Protein AF-A0A268BQG3-F1 (afdb_monomer_lite)

pLDDT: mean 86.72, std 15.99, range [38.81, 97.06]

Secondary structure (DSSP, 8-state):
---EEEE-TTS-EEEEETTTTEEEEEEE-HHHHHHTTT--S-HHHHHHIIIIIPBPHHHHHHH--TTSS-HHHHHHHHHHHHS-S---------

Foldseek 3Di:
DAWAWEQFLLRAIWIAGLVLLATPGDRHHLVSVLVAVVHDDHSVVSVVRVVPVYDYVVVSVVSHDCPNPHPVVRVVRNVVSNDHPDDDDDCPDD

Radius of gyration: 14.48 Å; chains: 1; bounding box: 43×34×34 Å

Sequence (94 aa):
MGGFIAQQPNGRYCRCSTIVECPTHYNMTREDYLDGVTGNHTREERKDILQYHLQPFEAVVESTTILNMNRETIDRIFKEMTENPTGSYVVTGI

Structure (mmCIF, N/CA/C/O backbone):
data_AF-A0A268BQG3-F1
#
_entry.id   AF-A0A268BQG3-F1
#
loop_
_atom_site.group_PDB
_atom_site.id
_atom_site.type_symbol
_atom_site.label_atom_id
_atom_site.label_alt_id
_atom_site.label_comp_id
_atom_site.label_asym_id
_atom_site.label_entity_id
_atom_site.label_seq_id
_atom_site.pdbx_PDB_ins_code
_atom_site.Cartn_x
_atom_site.Cartn_y
_atom_site.Cartn_z
_atom_site.occupancy
_atom_site.B_iso_or_equiv
_atom_site.auth_seq_id
_atom_site.auth_comp_id
_atom_site.auth_asym_id
_atom_site.auth_atom_id
_atom_site.pdbx_PDB_model_num
ATOM 1 N N . MET A 1 1 ? 10.238 -9.359 -2.951 1.00 55.12 1 MET A N 1
ATOM 2 C CA . MET A 1 1 ? 9.876 -9.588 -1.530 1.00 55.12 1 MET A CA 1
ATOM 3 C C . MET A 1 1 ? 8.379 -9.377 -1.375 1.00 55.12 1 MET A C 1
ATOM 5 O O . MET A 1 1 ? 7.863 -8.445 -1.976 1.00 55.12 1 MET A O 1
ATOM 9 N N . GLY A 1 2 ? 7.707 -10.284 -0.655 1.00 82.12 2 GLY A N 1
ATOM 10 C CA . GLY A 1 2 ? 6.248 -10.455 -0.649 1.00 82.12 2 GLY A CA 1
ATOM 11 C C . GLY A 1 2 ? 5.456 -9.235 -0.177 1.00 82.12 2 GLY A C 1
ATOM 12 O O . GLY A 1 2 ? 5.849 -8.526 0.753 1.00 82.12 2 GLY A O 1
ATOM 13 N N . GLY A 1 3 ? 4.351 -8.972 -0.858 1.00 91.56 3 GLY A N 1
ATOM 14 C CA . GLY A 1 3 ? 3.453 -7.857 -0.607 1.00 91.56 3 GLY A CA 1
ATOM 15 C C . GLY A 1 3 ? 2.671 -7.502 -1.862 1.00 91.56 3 GLY A C 1
ATOM 16 O O . GLY A 1 3 ? 3.006 -7.956 -2.954 1.00 91.56 3 GLY A O 1
ATOM 17 N N . PHE A 1 4 ? 1.641 -6.686 -1.697 1.00 95.12 4 PHE A N 1
ATOM 18 C CA . PHE A 1 4 ? 0.798 -6.222 -2.793 1.00 95.12 4 PHE A CA 1
ATOM 19 C C . PHE A 1 4 ? 0.438 -4.751 -2.609 1.00 95.12 4 PHE A C 1
ATOM 21 O O . PHE A 1 4 ? 0.570 -4.192 -1.514 1.00 95.12 4 PHE A O 1
ATOM 28 N N . ILE A 1 5 ? 0.005 -4.130 -3.704 1.00 96.88 5 ILE A N 1
ATOM 29 C CA . ILE A 1 5 ? -0.494 -2.757 -3.719 1.00 96.88 5 ILE A CA 1
ATOM 30 C C . ILE A 1 5 ? -2.010 -2.802 -3.780 1.00 96.88 5 ILE A C 1
ATOM 32 O O . ILE A 1 5 ? -2.566 -3.569 -4.563 1.00 96.88 5 ILE A O 1
ATOM 36 N N . ALA A 1 6 ? -2.662 -1.974 -2.973 1.00 97.06 6 ALA A N 1
ATOM 37 C CA . ALA A 1 6 ? -4.106 -1.808 -2.995 1.00 97.06 6 ALA A CA 1
ATOM 38 C C . ALA A 1 6 ? -4.481 -0.329 -3.069 1.00 97.06 6 ALA A C 1
ATOM 40 O O . ALA A 1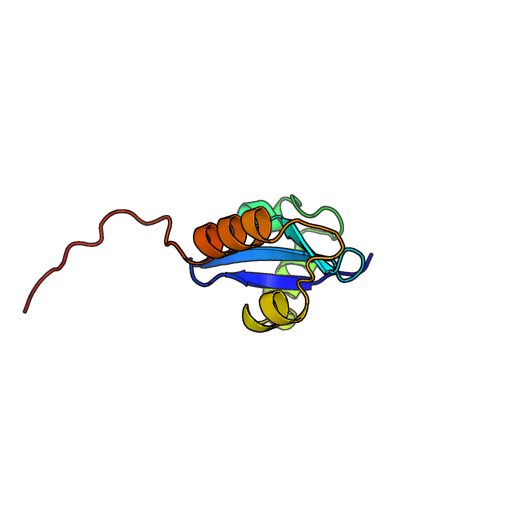 6 ? -3.745 0.542 -2.585 1.00 97.06 6 ALA A O 1
ATOM 41 N N . GLN A 1 7 ? -5.630 -0.055 -3.680 1.00 95.56 7 GLN A N 1
ATOM 42 C CA . GLN A 1 7 ? -6.241 1.267 -3.640 1.00 95.56 7 GLN A CA 1
ATOM 43 C C . GLN A 1 7 ? -7.045 1.415 -2.349 1.00 95.56 7 GLN A C 1
ATOM 45 O O . GLN A 1 7 ? -7.789 0.520 -1.966 1.00 95.56 7 GLN A O 1
ATOM 50 N N . GLN A 1 8 ? -6.868 2.542 -1.673 1.00 95.81 8 GLN A N 1
ATOM 51 C CA . GLN A 1 8 ? -7.576 2.893 -0.449 1.00 95.81 8 GLN A CA 1
ATOM 52 C C . GLN A 1 8 ? -8.909 3.577 -0.772 1.00 95.81 8 GLN A C 1
ATOM 54 O O . GLN A 1 8 ? -9.017 4.225 -1.819 1.00 95.81 8 GLN A O 1
ATOM 59 N N . PRO A 1 9 ? -9.900 3.525 0.136 1.00 95.50 9 PRO A N 1
ATOM 60 C CA . PRO A 1 9 ? -11.181 4.201 -0.063 1.00 95.50 9 PRO A CA 1
ATOM 61 C C . PRO A 1 9 ? -11.058 5.719 -0.244 1.00 95.50 9 PRO A C 1
ATOM 63 O O . PRO A 1 9 ? -11.864 6.317 -0.950 1.00 95.50 9 PRO A O 1
ATOM 66 N N . ASN A 1 10 ? -10.020 6.340 0.322 1.00 93.50 10 ASN A N 1
ATOM 67 C CA . ASN A 1 10 ? -9.719 7.761 0.131 1.00 93.50 10 ASN A CA 1
ATOM 68 C C . ASN A 1 10 ? -9.036 8.107 -1.217 1.00 93.50 10 ASN A C 1
ATOM 70 O O . ASN A 1 10 ? -8.575 9.234 -1.421 1.00 93.50 10 ASN A O 1
ATOM 74 N N . GLY A 1 11 ? -8.898 7.137 -2.127 1.00 93.75 11 GLY A N 1
ATOM 75 C CA . GLY A 1 11 ? -8.290 7.308 -3.449 1.00 93.75 11 G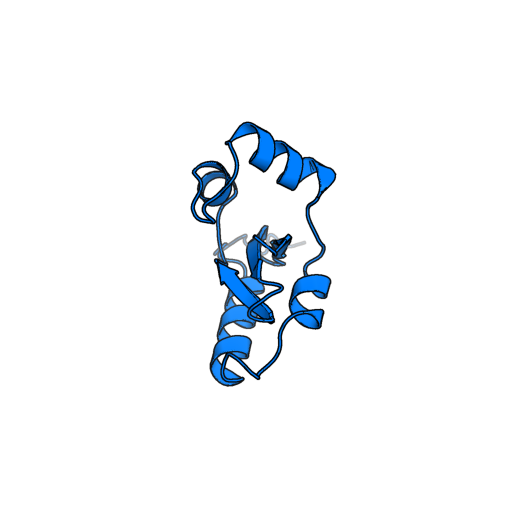LY A CA 1
ATOM 76 C C . GLY A 1 11 ? -6.755 7.269 -3.486 1.00 93.75 11 GLY A C 1
ATOM 77 O O . GLY A 1 11 ? -6.174 7.434 -4.562 1.00 93.75 11 GLY A O 1
ATOM 78 N N . ARG A 1 12 ? -6.079 7.049 -2.350 1.00 96.12 12 ARG A N 1
ATOM 79 C CA . ARG A 1 12 ? -4.619 6.844 -2.262 1.00 96.12 12 ARG A CA 1
ATOM 80 C C . ARG A 1 12 ? -4.245 5.363 -2.400 1.00 96.12 12 ARG A C 1
ATOM 82 O O . ARG A 1 12 ? -5.103 4.503 -2.568 1.00 96.12 12 ARG A O 1
ATOM 89 N N . TYR A 1 13 ? -2.952 5.052 -2.331 1.00 96.62 13 TYR A N 1
ATOM 90 C CA . TYR A 1 13 ? -2.415 3.694 -2.452 1.00 96.62 13 TYR A CA 1
ATOM 91 C C . TYR A 1 13 ? -1.693 3.258 -1.178 1.00 96.62 13 TYR A C 1
ATOM 93 O O . TYR A 1 13 ? -1.022 4.055 -0.515 1.00 96.62 13 TYR A O 1
ATOM 101 N N . CYS A 1 14 ? -1.830 1.983 -0.809 1.00 96.81 14 CYS A N 1
ATOM 102 C CA . CYS A 1 14 ? -1.029 1.348 0.242 1.00 96.81 14 CYS A CA 1
ATOM 103 C C . CYS A 1 14 ? -0.250 0.160 -0.301 1.00 96.81 14 CYS A C 1
ATOM 105 O O . CYS A 1 14 ? -0.621 -0.459 -1.296 1.00 96.81 14 CYS A O 1
ATOM 107 N N . ARG A 1 15 ? 0.821 -0.178 0.416 1.00 96.19 15 ARG A N 1
ATOM 108 C CA . ARG A 1 15 ? 1.525 -1.447 0.283 1.00 96.19 15 ARG A CA 1
ATOM 109 C C . ARG A 1 15 ? 1.279 -2.274 1.534 1.00 96.19 15 ARG A C 1
ATOM 111 O O . ARG A 1 15 ? 1.665 -1.855 2.629 1.00 96.19 15 ARG A O 1
ATOM 118 N N . CYS A 1 16 ? 0.706 -3.458 1.356 1.00 94.81 16 CYS A N 1
ATOM 119 C CA . CYS A 1 16 ? 0.588 -4.459 2.409 1.00 94.81 16 CYS A CA 1
ATOM 120 C C . CYS A 1 16 ? 1.730 -5.475 2.295 1.00 94.81 16 CYS A C 1
ATOM 122 O O . CYS A 1 16 ? 2.085 -5.911 1.197 1.00 94.81 16 CYS A O 1
ATOM 124 N N . SER A 1 17 ? 2.342 -5.827 3.424 1.00 92.81 17 SER A N 1
ATOM 125 C CA . SER A 1 17 ? 3.352 -6.883 3.501 1.00 92.81 17 SER A CA 1
ATOM 126 C C . SER A 1 17 ? 2.682 -8.200 3.851 1.00 92.81 17 SER A C 1
ATOM 128 O O . SER A 1 17 ? 2.092 -8.302 4.918 1.00 92.81 17 SER A O 1
ATOM 130 N N . THR A 1 18 ? 2.859 -9.237 3.035 1.00 90.44 18 THR A N 1
ATOM 131 C CA . THR A 1 18 ? 2.404 -10.595 3.389 1.00 90.44 18 THR A CA 1
ATOM 132 C C . THR A 1 18 ? 3.312 -11.279 4.415 1.00 90.44 18 THR A C 1
ATOM 134 O O . THR A 1 18 ? 2.979 -12.343 4.909 1.00 90.44 18 THR A O 1
ATOM 137 N N . ILE A 1 19 ? 4.481 -10.697 4.713 1.00 90.12 19 ILE A N 1
ATOM 138 C CA . ILE A 1 19 ? 5.422 -11.228 5.714 1.00 90.12 19 ILE A CA 1
ATOM 139 C C . ILE A 1 19 ? 5.102 -10.691 7.108 1.00 90.12 19 ILE A C 1
ATOM 141 O O . ILE A 1 19 ? 5.204 -11.410 8.091 1.00 90.12 19 ILE A O 1
ATOM 145 N N . VAL A 1 20 ? 4.753 -9.405 7.184 1.00 89.00 20 VAL A N 1
ATOM 146 C CA . VAL A 1 20 ? 4.407 -8.731 8.449 1.00 89.00 20 VAL A CA 1
ATOM 147 C C . VAL A 1 20 ? 2.892 -8.745 8.671 1.00 89.00 20 VAL A C 1
ATOM 149 O O . VAL A 1 20 ? 2.441 -8.423 9.762 1.00 89.00 20 VAL A O 1
ATOM 152 N N . GLU A 1 21 ? 2.116 -9.126 7.650 1.00 91.69 21 GLU A N 1
ATOM 153 C CA . GLU A 1 21 ? 0.649 -9.166 7.681 1.00 91.69 21 GLU A CA 1
ATOM 154 C C . GLU A 1 21 ? 0.064 -7.822 8.129 1.00 91.69 21 GLU A C 1
ATOM 156 O O . GLU A 1 21 ? -0.758 -7.750 9.034 1.00 91.69 21 GLU A O 1
ATOM 161 N N . CYS A 1 22 ? 0.589 -6.729 7.571 1.00 92.38 22 CYS A N 1
ATOM 162 C CA . CYS A 1 22 ? 0.219 -5.359 7.921 1.00 92.38 22 CYS A CA 1
ATOM 163 C C . CYS A 1 22 ? 0.563 -4.388 6.775 1.00 92.38 22 CYS A C 1
ATOM 165 O O . CYS A 1 22 ? 1.533 -4.617 6.028 1.00 92.38 22 CYS A O 1
ATOM 167 N N . PRO A 1 23 ? -0.147 -3.247 6.671 1.00 93.56 23 PRO A N 1
ATOM 168 C CA . PRO A 1 23 ? 0.279 -2.121 5.849 1.00 93.56 23 PRO A CA 1
ATOM 169 C C . PRO A 1 23 ? 1.641 -1.598 6.309 1.00 93.56 23 PRO A C 1
ATOM 171 O O . PRO A 1 23 ? 1.840 -1.312 7.487 1.00 93.56 23 PRO A O 1
ATOM 174 N N . THR A 1 24 ? 2.582 -1.434 5.379 1.00 93.19 24 THR A N 1
ATOM 175 C CA . THR A 1 24 ? 3.894 -0.824 5.683 1.00 93.19 24 THR A CA 1
ATOM 176 C C . THR A 1 24 ? 4.051 0.561 5.077 1.00 93.19 24 THR A C 1
ATOM 178 O O . THR A 1 24 ? 4.894 1.328 5.520 1.00 93.19 24 THR A O 1
ATOM 181 N N . HIS A 1 25 ? 3.259 0.868 4.052 1.00 95.00 25 HIS A N 1
ATOM 182 C CA . HIS A 1 25 ? 3.138 2.197 3.465 1.00 95.00 25 HIS A CA 1
ATOM 183 C C . HIS A 1 25 ? 1.664 2.433 3.164 1.00 95.00 25 HIS A C 1
ATOM 185 O O . HIS A 1 25 ? 0.975 1.519 2.707 1.00 95.00 25 HIS A O 1
ATOM 191 N N . TYR A 1 26 ? 1.176 3.638 3.415 1.00 95.75 26 TYR A N 1
ATOM 192 C CA . TYR A 1 26 ? -0.220 4.014 3.226 1.00 95.75 26 TYR A CA 1
ATOM 193 C C . TYR A 1 26 ? -0.329 5.497 2.894 1.00 95.75 26 TYR A C 1
ATOM 195 O O . TYR A 1 26 ? 0.668 6.211 2.958 1.00 95.75 26 TYR A O 1
ATOM 203 N N . ASN A 1 27 ? -1.517 5.937 2.472 1.00 95.75 27 ASN A N 1
ATOM 204 C CA . ASN A 1 27 ? -1.764 7.287 1.968 1.00 95.75 27 ASN A CA 1
ATOM 205 C C . ASN A 1 27 ? -0.806 7.767 0.859 1.00 95.75 27 ASN A C 1
ATOM 207 O O . ASN A 1 27 ? -0.660 8.969 0.653 1.00 95.75 27 ASN A O 1
ATOM 211 N N . MET A 1 28 ? -0.199 6.848 0.098 1.00 95.75 28 MET A N 1
ATOM 212 C CA . MET A 1 28 ? 0.693 7.211 -1.003 1.00 95.75 28 MET A CA 1
ATOM 213 C C . MET A 1 28 ? -0.112 7.777 -2.168 1.00 95.75 28 MET A C 1
ATOM 215 O O . MET A 1 28 ? -1.134 7.214 -2.577 1.00 95.75 28 MET A O 1
ATOM 219 N N . THR A 1 29 ? 0.360 8.875 -2.745 1.00 96.06 29 THR A N 1
ATOM 220 C CA . THR A 1 29 ? -0.114 9.310 -4.056 1.00 96.06 29 THR A CA 1
ATOM 221 C C . THR A 1 29 ? 0.327 8.324 -5.143 1.00 96.06 29 THR A C 1
ATOM 223 O O . THR A 1 29 ? 1.160 7.438 -4.928 1.00 96.06 29 THR A O 1
ATOM 226 N N . ARG A 1 30 ? -0.251 8.456 -6.340 1.00 95.12 30 ARG A N 1
ATOM 227 C CA . ARG A 1 30 ? 0.189 7.673 -7.497 1.00 95.12 30 ARG A CA 1
ATOM 228 C C . ARG A 1 30 ? 1.667 7.935 -7.802 1.00 95.12 30 ARG A C 1
ATOM 230 O O . ARG A 1 30 ? 2.418 6.990 -8.023 1.00 95.12 30 ARG A O 1
ATOM 237 N N . GLU A 1 31 ? 2.071 9.199 -7.792 1.00 96.19 31 GLU A N 1
ATOM 238 C CA . GLU A 1 31 ? 3.449 9.624 -8.031 1.00 96.19 31 GLU A CA 1
ATOM 239 C C . GLU A 1 31 ? 4.393 9.145 -6.924 1.00 96.19 31 GLU A C 1
ATOM 241 O O . GLU A 1 31 ? 5.428 8.581 -7.260 1.00 96.19 31 GLU A O 1
ATOM 246 N N . ASP A 1 32 ? 3.995 9.204 -5.648 1.00 96.06 32 ASP A N 1
ATOM 247 C CA . ASP A 1 32 ? 4.781 8.642 -4.533 1.00 96.06 32 ASP A CA 1
ATOM 248 C C . ASP A 1 32 ? 5.123 7.167 -4.790 1.00 96.06 32 ASP A C 1
ATOM 250 O O . ASP A 1 32 ? 6.265 6.724 -4.634 1.00 96.06 32 ASP A O 1
ATOM 254 N N . TYR A 1 33 ? 4.127 6.388 -5.225 1.00 95.12 33 TYR A N 1
ATOM 255 C CA . TYR A 1 33 ? 4.353 4.993 -5.572 1.00 95.12 33 TYR A CA 1
ATOM 256 C C . TYR A 1 33 ? 5.295 4.860 -6.775 1.00 95.12 33 TYR A C 1
ATOM 258 O O . TYR A 1 33 ? 6.276 4.121 -6.697 1.00 95.12 33 TYR A O 1
ATOM 266 N N . LEU A 1 34 ? 5.050 5.592 -7.867 1.00 95.00 34 LEU A N 1
ATOM 267 C CA . LEU A 1 34 ? 5.870 5.521 -9.082 1.00 95.00 34 LEU A CA 1
ATOM 268 C C . LEU A 1 34 ? 7.326 5.954 -8.867 1.00 95.00 34 LEU A C 1
ATOM 270 O O . LEU A 1 34 ? 8.211 5.374 -9.502 1.00 95.00 34 LEU A O 1
ATOM 274 N N . ASP A 1 35 ? 7.576 6.893 -7.959 1.00 95.31 35 ASP A N 1
ATOM 275 C CA . ASP A 1 35 ? 8.911 7.375 -7.588 1.00 95.31 35 ASP A CA 1
ATOM 276 C C . ASP A 1 35 ? 9.654 6.391 -6.672 1.00 95.31 35 ASP A C 1
ATOM 278 O O . ASP A 1 35 ? 10.874 6.461 -6.522 1.00 95.31 35 ASP A O 1
ATOM 282 N N . GLY A 1 36 ? 8.953 5.377 -6.158 1.00 90.44 36 GLY A N 1
ATOM 283 C CA . GLY A 1 36 ? 9.560 4.223 -5.504 1.00 90.44 36 GLY A CA 1
ATOM 284 C C . GLY A 1 36 ? 9.570 4.275 -3.991 1.00 90.44 36 GLY A C 1
ATOM 285 O O . GLY A 1 36 ? 10.416 3.625 -3.380 1.00 90.44 36 GLY A O 1
ATOM 286 N N . VAL A 1 37 ? 8.603 4.968 -3.385 1.00 88.19 37 VAL A N 1
ATOM 287 C CA . VAL A 1 37 ? 8.421 5.012 -1.924 1.00 88.19 37 VAL A CA 1
ATOM 288 C C . VAL A 1 37 ? 8.319 3.613 -1.306 1.00 88.19 37 VAL A C 1
ATOM 290 O O . VAL A 1 37 ? 8.824 3.384 -0.214 1.00 88.19 37 VAL A O 1
ATOM 293 N N . THR A 1 38 ? 7.745 2.634 -2.011 1.00 84.62 38 THR A N 1
ATOM 294 C CA . THR A 1 38 ? 7.6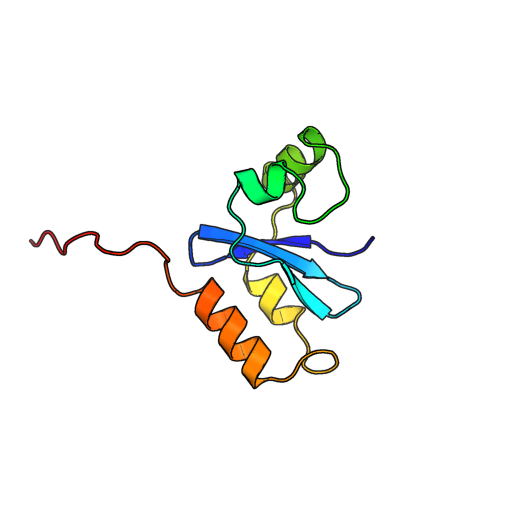41 1.252 -1.507 1.00 84.62 38 THR A CA 1
ATOM 295 C C . THR A 1 38 ? 8.935 0.449 -1.618 1.00 84.62 38 THR A C 1
ATOM 297 O O . THR A 1 38 ? 8.985 -0.689 -1.142 1.00 84.62 38 THR A O 1
ATOM 300 N N . GLY A 1 39 ? 9.952 1.002 -2.284 1.00 78.06 39 GLY A N 1
ATOM 301 C CA . GLY A 1 39 ? 11.132 0.279 -2.731 1.00 78.06 39 GLY A CA 1
ATOM 302 C C . GLY A 1 39 ? 10.787 -0.820 -3.737 1.00 78.06 39 GLY A C 1
ATOM 303 O O . GLY A 1 39 ? 9.648 -1.282 -3.838 1.00 78.06 39 GLY A O 1
ATOM 304 N N . ASN A 1 40 ? 11.809 -1.290 -4.448 1.00 73.44 40 ASN A N 1
ATOM 305 C CA . ASN A 1 40 ? 11.704 -2.350 -5.452 1.00 73.44 40 ASN A CA 1
ATOM 306 C C . ASN A 1 40 ? 10.906 -1.930 -6.702 1.00 73.44 40 ASN A C 1
ATOM 308 O O . ASN A 1 40 ? 10.108 -0.990 -6.683 1.00 73.44 40 ASN A O 1
ATOM 312 N N . HIS A 1 41 ? 11.161 -2.630 -7.801 1.00 87.25 41 HIS A N 1
ATOM 313 C CA . HIS A 1 41 ? 10.622 -2.383 -9.141 1.00 87.25 41 HIS A CA 1
ATOM 314 C C . HIS A 1 41 ? 11.144 -1.137 -9.865 1.00 87.25 41 HIS A C 1
ATOM 316 O O . HIS A 1 41 ? 11.514 -0.136 -9.251 1.00 87.25 41 HIS A O 1
ATOM 322 N N . THR A 1 42 ? 11.171 -1.201 -11.193 1.00 94.38 42 THR A N 1
ATOM 323 C CA . THR A 1 42 ? 11.339 -0.033 -12.064 1.00 94.38 42 THR A CA 1
ATOM 324 C C . THR A 1 42 ? 10.042 0.773 -12.120 1.00 94.38 42 THR A C 1
ATOM 326 O O . THR A 1 42 ? 8.975 0.315 -11.706 1.00 94.38 42 THR A O 1
ATOM 329 N N . ARG A 1 43 ? 10.099 2.001 -12.638 1.00 95.06 43 ARG A N 1
ATOM 330 C CA . ARG A 1 43 ? 8.898 2.834 -12.776 1.00 95.06 43 ARG A CA 1
ATOM 331 C C . ARG A 1 43 ? 7.872 2.209 -13.727 1.00 95.06 43 ARG A C 1
ATOM 333 O O . ARG A 1 43 ? 6.674 2.357 -13.506 1.00 95.06 43 ARG A O 1
ATOM 340 N N . GLU A 1 44 ? 8.330 1.528 -14.770 1.00 96.00 44 GLU A N 1
ATOM 341 C CA . GLU A 1 44 ? 7.513 0.806 -15.748 1.00 96.00 44 GLU A CA 1
ATOM 342 C C . GLU A 1 44 ? 6.774 -0.357 -15.084 1.00 96.00 44 GLU A C 1
ATOM 344 O O . GLU A 1 44 ? 5.550 -0.405 -15.144 1.00 96.00 44 GLU A O 1
ATOM 349 N N . GLU A 1 45 ? 7.483 -1.201 -14.332 1.00 94.69 45 GLU A N 1
ATOM 350 C CA . GLU A 1 45 ? 6.869 -2.301 -13.576 1.00 94.69 45 GLU A CA 1
ATOM 351 C C . GLU A 1 45 ? 5.823 -1.795 -12.572 1.00 94.69 45 GLU A C 1
ATOM 353 O O . GLU A 1 45 ? 4.775 -2.406 -12.389 1.00 94.69 45 GLU A O 1
ATOM 358 N N . ARG A 1 46 ? 6.058 -0.639 -11.940 1.00 94.94 46 ARG A N 1
ATOM 359 C CA . ARG A 1 46 ? 5.070 -0.022 -11.041 1.00 94.94 46 ARG A CA 1
ATOM 360 C C . ARG A 1 46 ? 3.816 0.438 -11.782 1.00 94.94 46 ARG A C 1
ATOM 362 O O . ARG A 1 46 ? 2.720 0.313 -11.242 1.00 94.94 46 ARG A O 1
ATOM 369 N N . LYS A 1 47 ? 3.937 0.945 -13.013 1.00 95.88 47 LYS A N 1
ATOM 370 C CA . LYS A 1 47 ? 2.760 1.263 -13.841 1.00 95.88 47 LYS A CA 1
ATOM 371 C C . LYS A 1 47 ? 1.969 -0.003 -14.161 1.00 95.88 47 LYS A C 1
ATOM 373 O O . LYS A 1 47 ? 0.750 0.021 -14.012 1.00 95.88 47 LYS A O 1
ATOM 378 N N . ASP A 1 48 ? 2.658 -1.085 -14.517 1.00 96.81 48 ASP A N 1
ATOM 379 C CA . ASP A 1 48 ? 2.023 -2.375 -14.796 1.00 96.81 48 ASP A CA 1
ATOM 380 C C . ASP A 1 48 ? 1.315 -2.923 -13.551 1.00 96.81 48 ASP A C 1
ATOM 382 O O . ASP A 1 48 ? 0.182 -3.391 -13.637 1.00 96.81 48 ASP A O 1
ATOM 386 N N . ILE A 1 49 ? 1.921 -2.785 -12.367 1.00 95.31 49 ILE A N 1
ATOM 387 C CA . ILE A 1 49 ? 1.288 -3.172 -11.099 1.00 95.31 49 ILE A CA 1
ATOM 388 C C . ILE A 1 49 ? 0.002 -2.380 -10.860 1.00 95.31 49 ILE A C 1
ATOM 390 O O . ILE A 1 49 ? -1.029 -2.984 -10.566 1.00 95.31 49 ILE A O 1
ATOM 394 N N . LEU A 1 50 ? 0.032 -1.052 -11.014 1.00 95.00 50 LEU A N 1
ATOM 395 C CA . LEU A 1 50 ? -1.171 -0.230 -10.851 1.00 95.00 50 LEU A CA 1
ATOM 396 C C . LEU A 1 50 ? -2.263 -0.572 -11.872 1.00 95.00 50 LEU A C 1
ATOM 398 O O . LEU A 1 50 ? -3.440 -0.401 -11.567 1.00 95.00 50 LEU A O 1
ATOM 402 N N . GLN A 1 51 ? -1.889 -1.024 -13.069 1.00 96.12 51 GLN A N 1
ATOM 403 C CA . GLN A 1 51 ? -2.835 -1.323 -14.139 1.00 96.12 51 GLN A CA 1
ATOM 404 C C . GLN A 1 51 ? -3.438 -2.731 -14.038 1.00 96.12 51 GLN A C 1
ATOM 406 O O . GLN A 1 51 ? -4.624 -2.898 -14.313 1.00 96.12 51 GLN A O 1
ATOM 411 N N . TYR A 1 52 ? -2.638 -3.735 -13.669 1.00 96.44 52 TYR A N 1
ATOM 412 C CA . TYR A 1 52 ? -3.007 -5.149 -13.812 1.00 96.44 52 TYR A CA 1
ATOM 413 C C . TYR A 1 52 ? -2.970 -5.956 -12.511 1.00 96.44 52 TYR A C 1
ATOM 415 O O . TYR A 1 52 ? -3.542 -7.044 -12.460 1.00 96.44 52 TYR A O 1
ATOM 423 N N . HIS A 1 53 ? -2.306 -5.462 -11.462 1.00 95.06 53 HIS A N 1
ATOM 424 C CA . HIS A 1 53 ? -2.078 -6.219 -10.221 1.00 95.06 53 HIS A CA 1
ATOM 425 C C . HIS A 1 53 ? -2.585 -5.517 -8.958 1.00 95.06 53 HIS A C 1
ATOM 427 O O . HIS A 1 53 ? -2.368 -6.013 -7.847 1.00 95.06 53 HIS A O 1
ATOM 433 N N . LEU A 1 54 ? -3.266 -4.384 -9.120 1.00 95.69 54 LEU A N 1
ATOM 434 C CA . LEU A 1 54 ? -3.858 -3.627 -8.030 1.00 95.69 54 LEU A CA 1
ATOM 435 C C . LEU A 1 54 ? -4.928 -4.469 -7.323 1.00 95.69 54 LEU A C 1
ATOM 437 O O . LEU A 1 54 ? -5.853 -4.977 -7.954 1.00 95.69 54 LEU A O 1
ATOM 441 N N . GLN A 1 55 ? -4.784 -4.625 -6.011 1.00 95.94 55 GLN A N 1
ATOM 442 C CA . GLN A 1 55 ? -5.716 -5.380 -5.181 1.00 95.94 55 GLN A CA 1
ATOM 443 C C . GLN A 1 55 ? -6.830 -4.480 -4.626 1.00 95.94 55 GLN A C 1
ATOM 445 O O . GLN A 1 55 ? -6.618 -3.275 -4.440 1.00 95.94 55 GLN A O 1
ATOM 450 N N . PRO A 1 56 ? -8.003 -5.058 -4.320 1.00 95.50 56 PRO A N 1
ATOM 451 C CA . PRO A 1 56 ? -9.053 -4.358 -3.589 1.00 95.50 56 PRO A CA 1
ATOM 452 C C . PRO A 1 56 ? -8.618 -4.041 -2.147 1.00 95.50 56 PRO A C 1
ATOM 454 O O . PRO A 1 56 ? -7.740 -4.706 -1.588 1.00 95.50 56 PRO A O 1
ATOM 457 N N . PHE A 1 57 ? -9.232 -3.029 -1.526 1.00 95.62 57 PHE A N 1
ATOM 458 C CA . PHE A 1 57 ? -8.898 -2.636 -0.151 1.00 95.62 57 PHE A CA 1
ATOM 459 C C . PHE A 1 57 ? -9.244 -3.730 0.865 1.00 95.62 57 PHE A C 1
ATOM 461 O O . PHE A 1 57 ? -8.549 -3.905 1.862 1.00 95.62 57 PHE A O 1
ATOM 468 N N . GLU A 1 58 ? -10.275 -4.519 0.583 1.00 95.31 58 GLU A N 1
ATOM 469 C CA . GLU A 1 58 ? -10.720 -5.658 1.381 1.00 95.31 58 GLU A CA 1
ATOM 470 C C . GLU A 1 58 ? -9.587 -6.669 1.603 1.00 95.31 58 GLU A C 1
ATOM 472 O O . GLU A 1 58 ? -9.414 -7.163 2.715 1.00 95.31 58 GLU A O 1
ATOM 477 N N . ALA A 1 59 ? -8.726 -6.882 0.600 1.00 94.69 59 ALA A N 1
ATOM 478 C CA . ALA A 1 59 ? -7.561 -7.755 0.735 1.00 94.69 59 ALA A CA 1
ATOM 479 C C . ALA A 1 59 ? -6.569 -7.242 1.796 1.00 94.69 59 ALA A C 1
ATOM 481 O O . ALA A 1 59 ? -5.878 -8.028 2.446 1.00 94.69 59 ALA A O 1
ATOM 482 N N . VAL A 1 60 ? -6.484 -5.923 2.006 1.00 94.88 60 VAL A N 1
ATOM 483 C CA . VAL A 1 60 ? -5.668 -5.325 3.077 1.00 94.88 60 VAL A CA 1
ATOM 484 C C . VAL A 1 60 ? -6.263 -5.658 4.438 1.00 94.88 60 VAL A C 1
ATOM 486 O O . VAL A 1 60 ? -5.526 -6.048 5.339 1.00 94.88 60 VAL A O 1
ATOM 489 N N . VAL A 1 61 ? -7.584 -5.544 4.583 1.00 92.75 61 VAL A N 1
ATOM 490 C CA . VAL A 1 61 ? -8.287 -5.860 5.833 1.00 92.75 61 VAL A CA 1
ATOM 491 C C . VAL A 1 61 ? -8.110 -7.335 6.192 1.00 92.75 61 VAL A C 1
ATOM 493 O O . VAL A 1 61 ? -7.752 -7.644 7.324 1.00 92.75 61 VAL A O 1
ATOM 496 N N . GLU A 1 62 ? -8.276 -8.234 5.221 1.00 92.81 62 GLU A N 1
ATOM 497 C CA . GLU A 1 62 ? -8.124 -9.683 5.416 1.00 92.81 62 GLU A CA 1
ATOM 498 C C . GLU A 1 62 ? -6.686 -10.101 5.745 1.00 92.81 62 GLU A C 1
ATOM 500 O O . GLU A 1 62 ? -6.471 -11.037 6.511 1.00 92.81 62 GLU A O 1
ATOM 505 N N . SER A 1 63 ? -5.697 -9.403 5.182 1.00 90.69 63 SER A N 1
ATOM 506 C CA . SER A 1 63 ? -4.276 -9.699 5.403 1.00 90.69 63 SER A CA 1
ATOM 507 C C . SER A 1 63 ? -3.669 -8.996 6.616 1.00 90.69 63 SER A C 1
ATOM 509 O O . SER A 1 63 ? -2.49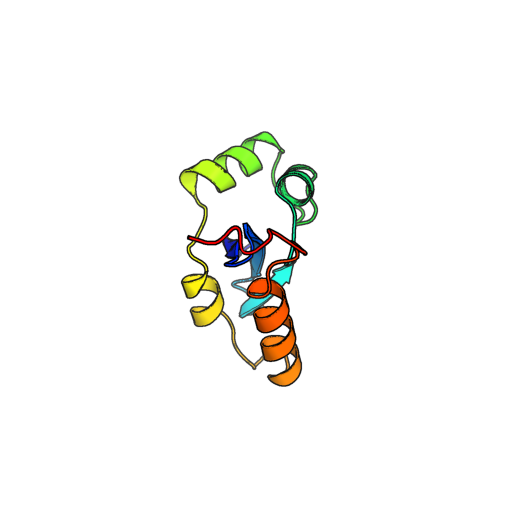3 -9.218 6.896 1.00 90.69 63 SER A O 1
ATOM 511 N N . THR A 1 64 ? -4.425 -8.149 7.324 1.00 91.12 64 THR A N 1
ATOM 512 C CA . THR A 1 64 ? -3.920 -7.418 8.491 1.00 91.12 64 THR A CA 1
ATOM 513 C C . THR A 1 64 ? -4.149 -8.205 9.779 1.00 91.12 64 THR A C 1
ATOM 515 O O . THR A 1 64 ? -5.289 -8.482 10.150 1.00 91.12 64 THR A O 1
ATOM 518 N N . THR A 1 65 ? -3.076 -8.515 10.511 1.00 88.75 65 THR A N 1
ATOM 519 C CA . THR A 1 65 ? -3.138 -9.193 11.814 1.00 88.75 65 THR A CA 1
ATOM 520 C C . THR A 1 65 ? -2.603 -8.311 12.942 1.00 88.75 65 THR A C 1
ATOM 522 O O . THR A 1 65 ? -1.788 -7.413 12.744 1.00 88.75 65 THR A O 1
ATOM 525 N N . ILE A 1 66 ? -3.049 -8.578 14.174 1.00 84.38 66 ILE A N 1
ATOM 526 C CA . ILE A 1 66 ? -2.582 -7.868 15.381 1.00 84.38 66 ILE A CA 1
ATOM 527 C C . ILE A 1 66 ? -1.281 -8.450 15.959 1.00 84.38 66 ILE A C 1
ATOM 529 O O . ILE A 1 66 ? -0.859 -8.070 17.049 1.00 84.38 66 ILE A O 1
ATOM 533 N N . LEU A 1 67 ? -0.663 -9.415 15.270 1.00 82.56 67 LEU A N 1
ATOM 534 C CA . LEU A 1 67 ? 0.534 -10.108 15.756 1.00 82.56 67 LEU A CA 1
ATOM 535 C C . LEU A 1 67 ? 1.763 -9.197 15.725 1.00 82.56 67 LEU A C 1
ATOM 537 O O . LEU A 1 67 ? 2.603 -9.259 16.619 1.00 82.56 67 LEU A O 1
ATOM 541 N N . ASN A 1 68 ? 1.839 -8.339 14.706 1.00 79.75 68 ASN A N 1
ATOM 542 C CA . ASN A 1 68 ? 2.984 -7.465 14.453 1.00 79.75 68 ASN A CA 1
ATOM 543 C C . ASN A 1 68 ? 2.676 -5.977 14.689 1.00 79.75 68 ASN A C 1
ATOM 545 O O . ASN A 1 68 ? 3.573 -5.140 14.586 1.00 79.75 68 ASN A O 1
ATOM 549 N N . MET A 1 69 ? 1.422 -5.629 15.002 1.00 81.81 69 MET A N 1
ATOM 550 C CA . MET A 1 69 ? 0.985 -4.255 15.246 1.00 81.81 69 MET A CA 1
ATOM 551 C C . MET A 1 69 ? -0.198 -4.216 16.222 1.00 81.81 69 MET A C 1
ATOM 553 O O . MET A 1 69 ? -1.108 -5.037 16.144 1.00 81.81 69 MET A O 1
ATOM 557 N N . ASN A 1 70 ? -0.207 -3.249 17.145 1.00 87.81 70 ASN A N 1
ATOM 558 C CA . ASN A 1 70 ? -1.309 -3.093 18.098 1.00 87.81 70 ASN A CA 1
ATOM 559 C C . ASN A 1 70 ? -2.602 -2.635 17.395 1.00 87.81 70 ASN A C 1
ATOM 561 O O . ASN A 1 70 ? -2.561 -1.817 16.472 1.00 87.81 70 ASN A O 1
ATOM 565 N N . ARG A 1 71 ? -3.752 -3.088 17.906 1.00 89.44 71 ARG A N 1
ATOM 566 C CA . ARG A 1 71 ? -5.095 -2.773 17.399 1.00 89.44 71 ARG A CA 1
ATOM 567 C C . ARG A 1 71 ? -5.341 -1.272 17.260 1.00 89.44 71 ARG A C 1
ATOM 569 O O . ARG A 1 71 ? -5.754 -0.842 16.198 1.00 89.44 71 ARG A O 1
ATOM 576 N N . GLU A 1 72 ? -4.999 -0.466 18.265 1.00 91.38 72 GLU A N 1
ATOM 577 C CA . GLU A 1 72 ? -5.192 0.995 18.204 1.00 91.38 72 GLU A CA 1
ATOM 578 C C . GLU A 1 72 ? -4.421 1.648 17.046 1.00 91.38 72 GLU A C 1
ATOM 580 O O . GLU A 1 72 ? -4.870 2.623 16.444 1.00 91.38 72 GLU A O 1
ATOM 585 N N . THR A 1 73 ? -3.246 1.104 16.714 1.00 90.69 73 THR A N 1
ATOM 586 C CA . THR A 1 73 ? -2.450 1.595 15.585 1.00 90.69 73 THR A CA 1
ATOM 587 C C . THR A 1 73 ? -3.083 1.189 14.259 1.00 90.69 73 THR A C 1
ATOM 589 O O . THR A 1 73 ? -3.164 2.025 13.362 1.00 90.69 73 THR A O 1
ATOM 592 N N . ILE A 1 74 ? -3.572 -0.050 14.153 1.00 90.00 74 ILE A N 1
ATOM 593 C CA . ILE A 1 74 ? -4.299 -0.539 12.974 1.00 90.00 74 ILE A CA 1
ATOM 594 C C . ILE A 1 74 ? -5.571 0.285 12.752 1.00 90.00 74 ILE A 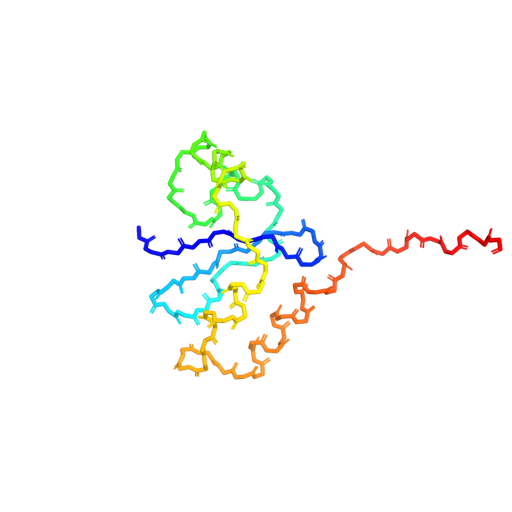C 1
ATOM 596 O O . ILE A 1 74 ? -5.784 0.783 11.649 1.00 90.00 74 ILE A O 1
ATOM 600 N N . ASP A 1 75 ? -6.360 0.506 13.804 1.00 91.38 75 ASP A N 1
ATOM 601 C CA . ASP A 1 75 ? -7.600 1.283 13.747 1.00 91.38 75 ASP A CA 1
ATOM 602 C C . ASP A 1 75 ? -7.330 2.715 13.263 1.00 91.38 75 ASP A C 1
ATOM 604 O O . ASP A 1 75 ? -8.042 3.228 12.398 1.00 91.38 75 ASP A O 1
ATOM 608 N N . ARG A 1 76 ? -6.257 3.351 13.756 1.00 93.00 76 ARG A N 1
ATOM 609 C CA . ARG A 1 76 ? -5.836 4.679 13.288 1.00 93.00 76 ARG A CA 1
ATOM 610 C C . ARG A 1 76 ? -5.438 4.670 11.812 1.00 93.00 76 ARG A C 1
ATOM 612 O O . ARG A 1 76 ? -5.881 5.540 11.070 1.00 93.00 76 ARG A O 1
ATOM 619 N N . ILE A 1 77 ? -4.634 3.699 11.378 1.00 93.06 77 ILE A N 1
ATOM 620 C CA . ILE A 1 77 ? -4.200 3.591 9.977 1.00 93.06 77 ILE A CA 1
ATOM 621 C C . ILE A 1 77 ? -5.411 3.404 9.056 1.00 93.06 77 ILE A C 1
ATOM 623 O O . ILE A 1 77 ? -5.529 4.099 8.051 1.00 93.06 77 ILE A O 1
ATOM 627 N N . PHE A 1 78 ? -6.339 2.507 9.398 1.00 93.88 78 PHE A N 1
ATOM 628 C CA . PHE A 1 78 ? -7.541 2.273 8.594 1.00 93.88 78 PHE A CA 1
ATOM 629 C C . PHE A 1 78 ? -8.458 3.491 8.565 1.00 93.88 78 PHE A C 1
ATOM 631 O O . PHE A 1 78 ? -8.999 3.827 7.510 1.00 93.88 78 PHE A O 1
ATOM 638 N N . LYS A 1 79 ? -8.581 4.211 9.681 1.00 93.88 79 LYS A N 1
ATOM 639 C CA . LYS A 1 79 ? -9.279 5.494 9.700 1.00 93.88 79 LYS A CA 1
ATOM 640 C C . LYS A 1 79 ? -8.654 6.479 8.706 1.00 93.88 79 LYS A C 1
ATOM 642 O O . LYS A 1 79 ? -9.357 6.999 7.851 1.00 93.88 79 LYS A O 1
ATOM 647 N N . GLU A 1 80 ? -7.336 6.656 8.725 1.00 94.06 80 GLU A N 1
ATOM 648 C CA . GLU A 1 80 ? -6.651 7.560 7.792 1.00 94.06 80 GLU A CA 1
ATOM 649 C C . GLU A 1 80 ? -6.778 7.129 6.316 1.00 94.06 80 GLU A C 1
ATOM 651 O O . GLU A 1 80 ? -6.860 7.979 5.433 1.00 94.06 80 GLU A O 1
ATOM 656 N N . MET A 1 81 ? -6.820 5.823 6.032 1.00 94.62 81 MET A N 1
ATOM 657 C CA . MET A 1 81 ? -7.027 5.280 4.677 1.00 94.62 81 MET A CA 1
ATOM 658 C C . MET A 1 81 ? -8.466 5.449 4.166 1.00 94.62 81 MET A C 1
ATOM 660 O O . MET A 1 81 ? -8.711 5.393 2.960 1.00 94.62 81 MET A O 1
ATOM 664 N N . THR A 1 82 ? -9.431 5.596 5.074 1.00 92.19 82 THR A N 1
ATOM 665 C CA . THR A 1 82 ? -10.853 5.739 4.732 1.00 92.19 82 THR A CA 1
ATOM 666 C C . THR A 1 82 ? -11.316 7.190 4.722 1.00 92.19 82 THR A C 1
ATOM 668 O O . THR A 1 82 ? -12.218 7.539 3.961 1.00 92.19 82 THR A O 1
ATOM 671 N N . GLU A 1 83 ? -10.678 8.058 5.504 1.00 88.56 83 GLU A N 1
ATOM 672 C CA . GLU A 1 83 ? -10.954 9.489 5.503 1.00 88.56 83 GLU A CA 1
ATOM 673 C C . GLU A 1 83 ? -10.365 10.151 4.248 1.00 88.56 83 GLU A C 1
ATOM 675 O O . GLU A 1 83 ? -9.168 10.077 3.967 1.00 88.56 83 GLU A O 1
ATOM 680 N N . ASN A 1 84 ? -11.226 10.808 3.463 1.00 65.88 84 ASN A N 1
ATOM 681 C CA . ASN A 1 84 ? -10.806 11.573 2.293 1.00 65.88 84 ASN A CA 1
ATOM 682 C C . ASN A 1 84 ? -9.933 12.768 2.723 1.00 65.88 84 ASN A C 1
ATOM 684 O O . ASN A 1 84 ? -10.419 13.623 3.465 1.00 65.88 84 ASN A O 1
ATOM 688 N N . PRO A 1 85 ? -8.698 12.925 2.203 1.00 57.59 85 PRO A N 1
ATOM 689 C CA . PRO A 1 85 ? -7.906 14.136 2.427 1.00 57.59 85 PRO A CA 1
ATOM 690 C C . PRO A 1 85 ? -8.468 15.366 1.687 1.00 57.59 85 PRO A C 1
ATOM 692 O O . PRO A 1 85 ? -7.920 16.463 1.791 1.00 57.59 85 PRO A O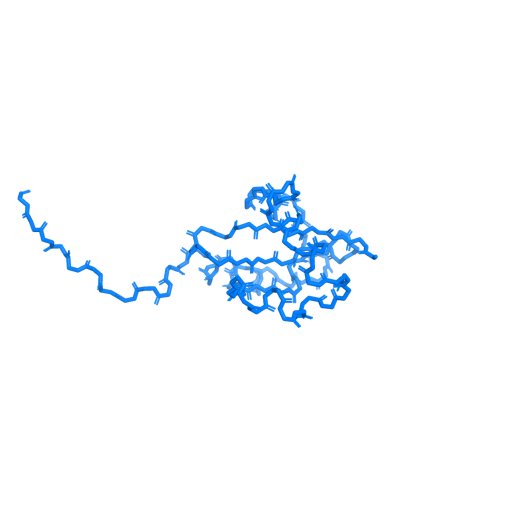 1
ATOM 695 N N . THR A 1 86 ? -9.549 15.212 0.918 1.00 49.66 86 THR A N 1
ATOM 696 C CA . THR A 1 86 ? -10.205 16.304 0.201 1.00 49.66 86 THR A CA 1
ATOM 697 C C . THR A 1 86 ? -11.163 17.043 1.128 1.00 49.66 86 THR A C 1
ATOM 699 O O . THR A 1 86 ? -12.335 16.701 1.271 1.00 49.66 86 THR A O 1
ATOM 702 N N . GLY A 1 87 ? -10.659 18.111 1.744 1.00 42.12 87 GLY A N 1
ATOM 703 C CA . GLY A 1 87 ? -11.525 19.181 2.211 1.00 42.12 87 GLY A CA 1
ATOM 704 C C . GLY A 1 87 ? -12.418 19.683 1.070 1.00 42.12 87 GLY A C 1
ATOM 705 O O . GLY A 1 87 ? -11.953 19.877 -0.050 1.00 42.12 87 GLY A O 1
ATOM 706 N N . SER A 1 88 ? -13.690 19.927 1.392 1.00 44.31 88 SER A N 1
ATOM 707 C CA . SER A 1 88 ? -14.586 20.836 0.670 1.00 44.31 88 SER A CA 1
ATOM 708 C C . SER A 1 88 ? -14.773 20.559 -0.836 1.00 44.31 88 SER A C 1
ATOM 710 O O . SER A 1 88 ? -14.270 21.295 -1.685 1.00 44.31 88 SER A O 1
ATOM 712 N N . TYR A 1 89 ? -15.662 19.625 -1.174 1.00 39.62 89 TYR A N 1
ATOM 713 C CA . TYR A 1 89 ? -16.632 19.917 -2.232 1.00 39.62 89 TYR A CA 1
ATOM 714 C C . TYR A 1 89 ? -17.960 20.228 -1.556 1.00 39.62 89 TYR A C 1
ATOM 716 O O . TYR A 1 89 ? -18.586 19.378 -0.928 1.00 39.62 89 TYR A O 1
ATOM 724 N N . VAL A 1 90 ? -18.298 21.514 -1.619 1.00 39.25 90 VAL A N 1
ATOM 725 C CA . VAL A 1 90 ? -19.592 22.106 -1.297 1.00 39.25 90 VAL A CA 1
ATOM 726 C C . VAL A 1 90 ? -20.742 21.170 -1.655 1.00 39.25 90 VAL A C 1
ATOM 728 O O . VAL A 1 90 ? -20.848 20.704 -2.790 1.00 39.25 90 VAL A O 1
ATOM 731 N N . VAL A 1 91 ? -21.648 20.987 -0.692 1.00 46.31 91 VAL A N 1
ATOM 732 C CA . VAL A 1 91 ? -23.049 20.671 -0.965 1.00 46.31 91 VAL A CA 1
ATOM 733 C C . VAL A 1 91 ? -23.554 21.770 -1.901 1.00 46.31 91 VAL A C 1
ATOM 735 O O . VAL A 1 91 ? -23.936 22.853 -1.463 1.00 46.31 91 VAL A O 1
ATOM 738 N N . THR A 1 92 ? -23.471 21.535 -3.206 1.00 42.12 92 THR A N 1
ATOM 739 C CA . THR A 1 92 ? -24.255 22.288 -4.178 1.00 42.12 92 THR A CA 1
ATOM 740 C C . THR A 1 92 ? -25.576 21.557 -4.243 1.00 42.12 92 THR A C 1
ATOM 742 O O . THR A 1 92 ? -25.672 20.438 -4.738 1.00 42.12 92 THR A O 1
ATOM 745 N N . GLY A 1 93 ? -26.550 22.147 -3.557 1.00 45.50 93 GLY A N 1
ATOM 746 C CA . GLY A 1 93 ? -27.879 21.587 -3.437 1.00 45.50 93 GLY A CA 1
ATOM 747 C C . GLY A 1 93 ? -28.568 21.449 -4.783 1.00 45.50 93 GLY A C 1
ATOM 748 O O . GLY A 1 93 ? -28.296 22.216 -5.706 1.00 45.50 93 GLY A O 1
ATOM 749 N N . ILE A 1 94 ? -29.501 20.501 -4.819 1.00 38.81 94 ILE A N 1
ATOM 750 C CA . ILE A 1 94 ? -30.874 20.695 -5.290 1.00 38.81 94 ILE A CA 1
ATOM 751 C C . ILE A 1 94 ? -31.763 19.868 -4.359 1.00 38.81 94 ILE A C 1
ATOM 753 O O . ILE A 1 94 ? -31.362 18.720 -4.061 1.00 38.81 94 ILE A O 1
#